Protein AF-A0A7K1YVP5-F1 (afdb_monomer_lite)

Sequence (99 aa):
MPASISRHAQDRQSGSPPSAWVVVGAGGLVVVVTGRLVVVVTGRLVVVVTGRLVVVVTGRLVVVVTGRLVVVGVGRLVVVVTGRLVVVGAGRLEVVGGG

Foldseek 3Di:
DAKDKDQDDPDPDDPDDRQEIEIEEEEEDEEEDEHYYEYEYEYEYEYEYEYEYEYEYEEEYEYAYEEYYEYEYEEHYHYEYAYYYHYHYYYHYDYDYDD

Structure (mmCIF, N/CA/C/O backbone):
data_AF-A0A7K1YVP5-F1
#
_entry.id   AF-A0A7K1YVP5-F1
#
loop_
_atom_site.group_PDB
_atom_site.id
_atom_site.type_symbol
_atom_site.label_atom_id
_atom_site.label_alt_id
_atom_site.label_comp_id
_atom_site.label_asym_id
_atom_site.label_entity_id
_atom_site.label_seq_id
_atom_site.pdbx_PDB_ins_code
_atom_site.Cartn_x
_atom_site.Cartn_y
_atom_site.Cartn_z
_atom_site.occupancy
_atom_site.B_iso_or_equiv
_atom_site.auth_seq_id
_atom_site.auth_comp_id
_atom_site.auth_asym_id
_atom_site.auth_atom_id
_atom_site.pdbx_PDB_model_num
ATOM 1 N N . MET A 1 1 ? 10.014 -14.685 -1.745 1.00 48.53 1 MET A N 1
ATOM 2 C CA . MET A 1 1 ? 10.326 -14.724 -0.300 1.00 48.53 1 MET A CA 1
ATOM 3 C C . MET A 1 1 ? 9.101 -14.253 0.471 1.00 48.53 1 MET A C 1
ATOM 5 O O . MET A 1 1 ? 8.482 -13.305 -0.001 1.00 48.53 1 MET A O 1
ATOM 9 N N . PRO A 1 2 ? 8.714 -14.913 1.575 1.00 58.75 2 PRO A N 1
ATOM 10 C CA . PRO A 1 2 ? 7.587 -14.478 2.401 1.00 58.75 2 PRO A CA 1
ATOM 11 C C . PRO A 1 2 ? 7.909 -13.161 3.124 1.00 58.75 2 PRO A C 1
ATOM 13 O O . PRO A 1 2 ? 9.077 -12.832 3.328 1.00 58.75 2 PRO A O 1
ATOM 16 N N . ALA A 1 3 ? 6.879 -12.391 3.478 1.00 64.94 3 ALA A N 1
ATOM 17 C CA . ALA A 1 3 ? 7.045 -11.174 4.265 1.00 64.94 3 ALA A CA 1
ATOM 18 C C . ALA A 1 3 ? 7.429 -11.515 5.714 1.00 64.94 3 ALA A C 1
ATOM 20 O O . ALA A 1 3 ? 6.773 -12.328 6.362 1.00 64.94 3 ALA A O 1
ATOM 21 N N . SER A 1 4 ? 8.469 -10.864 6.223 1.00 74.00 4 SER A N 1
ATOM 22 C CA . SER A 1 4 ? 8.886 -10.896 7.620 1.00 74.00 4 SER A CA 1
ATOM 23 C C . SER A 1 4 ? 8.249 -9.726 8.364 1.00 74.00 4 SER A C 1
ATOM 25 O O . SER A 1 4 ? 8.460 -8.560 8.023 1.00 74.00 4 SER A O 1
ATOM 27 N N . ILE A 1 5 ? 7.461 -10.036 9.392 1.00 67.88 5 ILE A N 1
ATOM 28 C CA . ILE A 1 5 ? 6.852 -9.042 10.280 1.00 67.88 5 ILE A CA 1
ATOM 29 C C . ILE A 1 5 ? 7.641 -9.048 11.586 1.00 67.88 5 ILE A C 1
ATOM 31 O O . ILE A 1 5 ? 7.634 -10.037 12.317 1.00 67.88 5 ILE A O 1
ATOM 35 N N . SER A 1 6 ? 8.300 -7.933 11.885 1.00 63.97 6 SER A N 1
ATOM 36 C CA . SER A 1 6 ? 9.096 -7.756 13.097 1.00 63.97 6 SER A CA 1
ATOM 37 C C . SER A 1 6 ? 8.443 -6.708 13.993 1.00 63.97 6 SER A C 1
ATOM 39 O O . SER A 1 6 ? 8.165 -5.580 13.582 1.00 63.97 6 SER A O 1
ATOM 41 N N . ARG A 1 7 ? 8.205 -7.073 15.254 1.00 58.88 7 ARG A N 1
ATOM 42 C CA . ARG A 1 7 ? 7.769 -6.134 16.293 1.00 58.88 7 ARG A CA 1
ATOM 43 C C . ARG A 1 7 ? 8.997 -5.478 16.904 1.00 58.88 7 ARG A C 1
ATOM 45 O O . ARG A 1 7 ? 9.857 -6.178 17.431 1.00 58.88 7 ARG A O 1
ATOM 52 N N . HIS A 1 8 ? 9.072 -4.152 16.857 1.00 51.97 8 HIS A N 1
ATOM 53 C CA . HIS A 1 8 ? 10.107 -3.409 17.566 1.00 51.97 8 HIS A CA 1
ATOM 54 C C . HIS A 1 8 ? 9.451 -2.600 18.685 1.00 51.97 8 HIS A C 1
ATOM 56 O O . HIS A 1 8 ? 8.860 -1.551 18.447 1.00 51.97 8 HIS A O 1
ATOM 62 N N . ALA A 1 9 ? 9.513 -3.142 19.900 1.00 50.00 9 ALA A N 1
ATOM 63 C CA . ALA A 1 9 ? 9.076 -2.484 21.122 1.00 50.00 9 ALA A CA 1
ATOM 64 C C . ALA A 1 9 ? 10.152 -2.708 22.192 1.00 50.00 9 ALA A C 1
ATOM 66 O O . ALA A 1 9 ? 10.239 -3.778 22.794 1.00 50.00 9 ALA A O 1
ATOM 67 N N . GLN A 1 10 ? 10.992 -1.699 22.418 1.00 44.38 10 GLN A N 1
ATOM 68 C CA . GLN A 1 10 ? 11.636 -1.529 23.717 1.00 44.38 10 GLN A CA 1
ATOM 69 C C . GLN A 1 10 ? 10.562 -1.030 24.682 1.00 44.38 10 GLN A C 1
ATOM 71 O O . GLN A 1 10 ? 10.409 0.165 24.874 1.00 44.38 10 GLN A O 1
ATOM 76 N N . ASP A 1 11 ? 9.789 -1.957 25.234 1.00 46.34 11 ASP A N 1
ATOM 77 C CA . ASP A 1 11 ? 8.997 -1.726 26.438 1.00 46.34 11 ASP A CA 1
ATOM 78 C C . ASP A 1 11 ? 8.866 -3.068 27.151 1.00 46.34 11 ASP A C 1
ATOM 80 O O . ASP A 1 11 ? 7.999 -3.889 26.863 1.00 46.34 11 ASP A O 1
ATOM 84 N N . ARG A 1 12 ? 9.815 -3.343 28.048 1.00 44.88 12 ARG A N 1
ATOM 85 C CA . ARG A 1 12 ? 9.832 -4.580 28.837 1.00 44.88 12 ARG A CA 1
ATOM 86 C C . ARG A 1 12 ? 8.891 -4.548 30.049 1.00 44.88 12 ARG A C 1
ATOM 88 O O . ARG A 1 12 ? 8.970 -5.478 30.841 1.00 44.88 12 ARG A O 1
ATOM 95 N N . GLN A 1 13 ? 8.049 -3.527 30.261 1.00 45.38 13 GLN A N 1
ATOM 96 C CA . GLN A 1 13 ? 7.420 -3.352 31.587 1.00 45.38 13 GLN A CA 1
ATOM 97 C C . GLN A 1 13 ? 5.956 -2.879 31.660 1.00 45.38 13 GLN A C 1
ATOM 99 O O . GLN A 1 13 ? 5.481 -2.640 32.763 1.00 45.38 13 GLN A O 1
ATOM 104 N N . SER A 1 14 ? 5.168 -2.817 30.583 1.00 45.50 14 SER A N 1
ATOM 105 C CA . SER A 1 14 ? 3.715 -2.624 30.760 1.00 45.50 14 SER A CA 1
ATOM 106 C C . SER A 1 14 ? 2.916 -3.418 29.738 1.00 45.50 14 SER A C 1
ATOM 108 O O . SER A 1 14 ? 3.304 -3.490 28.577 1.00 45.50 14 SER A O 1
ATOM 110 N N . GLY A 1 15 ? 1.804 -4.025 30.159 1.00 51.00 15 GLY A N 1
ATOM 111 C CA . GLY A 1 15 ? 0.877 -4.788 29.311 1.00 51.00 15 GLY A CA 1
ATOM 112 C C . GLY A 1 15 ? 0.116 -3.946 28.276 1.00 51.00 15 GLY A C 1
ATOM 113 O O . GLY A 1 15 ? -1.042 -4.233 27.988 1.00 51.00 15 GLY A O 1
ATOM 114 N N . SER A 1 16 ? 0.737 -2.898 27.737 1.00 53.06 16 SER A N 1
ATOM 115 C CA . SER A 1 16 ? 0.183 -2.048 26.689 1.00 53.06 16 SER A CA 1
ATOM 116 C C . SER A 1 16 ? 0.430 -2.676 25.312 1.00 53.06 16 SER A C 1
ATOM 118 O O . SER A 1 16 ? 1.515 -3.214 25.067 1.00 53.06 16 SER A O 1
ATOM 120 N N . PRO A 1 17 ? -0.538 -2.611 24.378 1.00 55.03 17 PRO A N 1
ATOM 121 C CA . PRO A 1 17 ? -0.317 -3.078 23.017 1.00 55.03 17 PRO A CA 1
ATOM 122 C C . PRO A 1 17 ? 0.838 -2.298 22.360 1.00 55.03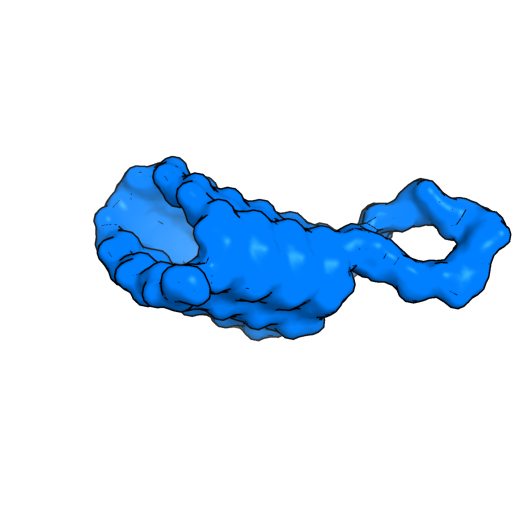 17 PRO A C 1
ATOM 124 O O . PRO A 1 17 ? 0.992 -1.096 22.602 1.00 55.03 17 PRO A O 1
ATOM 127 N N . PRO A 1 18 ? 1.659 -2.955 21.519 1.00 60.56 18 PRO A N 1
ATOM 128 C CA . PRO A 1 18 ? 2.820 -2.326 20.904 1.00 60.56 18 PRO A CA 1
ATOM 129 C C . PRO A 1 18 ? 2.405 -1.131 20.043 1.00 60.56 18 PRO A C 1
ATOM 131 O O . PRO A 1 18 ? 1.511 -1.224 19.202 1.00 60.56 18 PRO A O 1
ATOM 134 N N . SER A 1 19 ? 3.097 -0.008 20.231 1.00 72.94 19 SER A N 1
ATOM 135 C CA . SER A 1 19 ? 2.798 1.250 19.539 1.00 72.94 19 SER A CA 1
ATOM 136 C C . SER A 1 19 ? 3.404 1.345 18.130 1.00 72.94 19 SER A C 1
ATOM 138 O O . SER A 1 19 ? 3.105 2.305 17.410 1.00 72.94 19 SER A O 1
ATOM 140 N N . ALA A 1 20 ? 4.245 0.378 17.727 1.00 84.56 20 ALA A N 1
ATOM 141 C CA . ALA A 1 20 ? 4.970 0.385 16.458 1.00 84.56 20 ALA A CA 1
ATOM 142 C C . ALA A 1 20 ? 5.162 -1.009 15.824 1.00 84.56 20 ALA A C 1
ATOM 144 O O . ALA A 1 20 ? 5.472 -1.987 16.506 1.00 84.56 20 ALA A O 1
ATOM 145 N N . TRP A 1 21 ? 5.047 -1.066 14.494 1.00 87.06 21 TRP A N 1
ATOM 146 C CA . TRP A 1 21 ? 5.197 -2.271 13.670 1.00 87.06 21 TR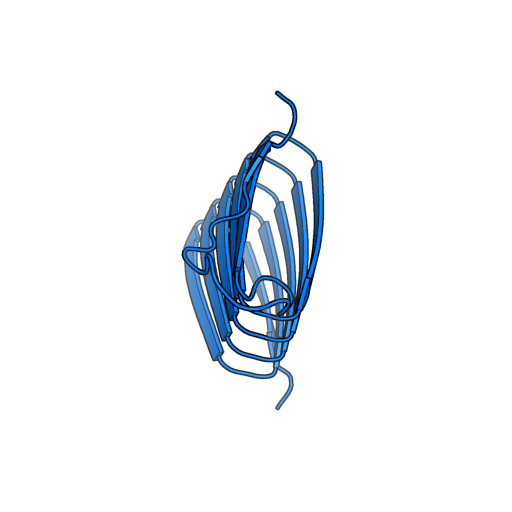P A CA 1
ATOM 147 C C . TRP A 1 21 ? 6.185 -2.058 12.521 1.00 87.06 21 TRP A C 1
ATOM 149 O O . TRP A 1 21 ? 6.227 -0.972 11.937 1.00 87.06 21 TRP A O 1
ATOM 159 N N . VAL A 1 22 ? 6.937 -3.105 12.164 1.00 88.00 22 VAL A N 1
ATOM 160 C CA . VAL A 1 22 ? 7.826 -3.122 10.995 1.00 88.00 22 VAL A CA 1
ATOM 161 C C . VAL A 1 22 ? 7.524 -4.345 10.131 1.00 88.00 22 VAL A C 1
ATOM 163 O O . VAL A 1 22 ? 7.503 -5.472 10.627 1.00 88.00 22 VAL A O 1
ATOM 166 N N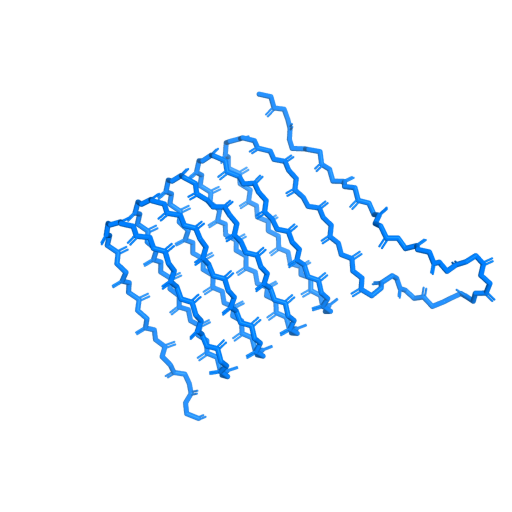 . VAL A 1 23 ? 7.305 -4.137 8.832 1.00 88.44 23 VAL A N 1
ATOM 167 C CA . VAL A 1 23 ? 7.065 -5.218 7.864 1.00 88.44 23 VAL A CA 1
ATOM 168 C C . VAL A 1 23 ? 8.034 -5.104 6.697 1.00 88.44 23 VAL A C 1
ATOM 170 O O . VAL A 1 23 ? 8.145 -4.041 6.089 1.00 88.44 23 VAL A O 1
ATOM 173 N N . VAL A 1 24 ? 8.707 -6.203 6.361 1.00 89.44 24 VAL A N 1
ATOM 174 C CA . VAL A 1 24 ? 9.640 -6.282 5.232 1.00 89.44 24 VAL A CA 1
ATOM 175 C C . VAL A 1 24 ? 9.290 -7.491 4.377 1.00 89.44 24 VAL A C 1
ATOM 177 O O . VAL A 1 24 ? 9.203 -8.598 4.894 1.00 89.44 24 VAL A O 1
ATOM 180 N N . GLY A 1 25 ? 9.093 -7.327 3.072 1.00 88.12 25 GLY A N 1
ATOM 181 C CA . GLY A 1 25 ? 8.734 -8.468 2.229 1.00 88.12 25 GLY A CA 1
ATOM 182 C C . GLY A 1 25 ? 8.758 -8.202 0.734 1.00 88.12 25 GLY A C 1
ATOM 183 O O . GLY A 1 25 ? 9.034 -7.100 0.272 1.00 88.12 25 GLY A O 1
ATOM 184 N N . ALA A 1 26 ? 8.440 -9.235 -0.039 1.00 87.38 26 ALA A N 1
ATOM 185 C CA . ALA A 1 26 ? 8.264 -9.135 -1.481 1.00 87.38 26 ALA A CA 1
ATOM 186 C C . ALA A 1 26 ? 6.951 -9.806 -1.901 1.00 87.38 26 ALA A C 1
ATOM 188 O O . ALA A 1 26 ? 6.517 -10.775 -1.279 1.00 87.38 26 ALA A O 1
ATOM 189 N N . GLY A 1 27 ? 6.334 -9.308 -2.971 1.00 88.94 27 GLY A N 1
ATOM 190 C CA . GLY A 1 27 ? 5.067 -9.818 -3.493 1.00 88.94 27 GLY A CA 1
ATOM 191 C C . GLY A 1 27 ? 3.871 -8.939 -3.126 1.00 88.94 27 GLY A C 1
ATOM 192 O O . GLY A 1 27 ? 3.955 -7.714 -3.189 1.00 88.94 27 GLY A O 1
ATOM 193 N N . GLY A 1 28 ? 2.731 -9.568 -2.841 1.00 87.94 28 GLY A N 1
ATOM 194 C CA . GLY A 1 28 ? 1.498 -8.889 -2.441 1.00 87.94 28 GLY A CA 1
ATOM 195 C C . GLY A 1 28 ? 1.362 -8.833 -0.923 1.00 87.94 28 GLY A C 1
ATOM 196 O O . GLY A 1 28 ? 1.443 -9.875 -0.279 1.00 87.94 28 GLY A O 1
ATOM 197 N N . LEU A 1 29 ? 1.133 -7.648 -0.357 1.00 88.38 29 LEU A N 1
ATOM 198 C CA . LEU A 1 29 ? 0.930 -7.464 1.080 1.00 88.38 29 LEU A CA 1
ATOM 199 C C . LEU A 1 29 ? -0.291 -6.580 1.358 1.00 88.38 29 LEU A C 1
ATOM 201 O O . LEU A 1 29 ? -0.483 -5.553 0.706 1.00 88.38 29 LEU A O 1
ATOM 205 N N . VAL A 1 30 ? -1.075 -6.971 2.364 1.00 89.88 30 VAL A N 1
ATOM 206 C CA . VAL A 1 30 ? -2.168 -6.176 2.933 1.00 89.88 30 VAL A CA 1
ATOM 207 C C . VAL A 1 30 ? -1.895 -5.976 4.423 1.00 89.88 30 VAL A C 1
ATOM 209 O O . VAL A 1 30 ? -1.646 -6.954 5.126 1.00 89.88 30 VAL A O 1
ATOM 212 N N . VAL A 1 31 ? -1.913 -4.731 4.907 1.00 87.62 31 VAL A N 1
ATOM 213 C CA . VAL A 1 31 ? -1.652 -4.404 6.322 1.00 87.62 31 VAL A CA 1
ATOM 214 C C . VAL A 1 31 ? -2.714 -3.456 6.868 1.00 87.62 31 VAL A C 1
ATOM 216 O O . VAL A 1 31 ? -3.029 -2.447 6.240 1.00 87.62 31 VAL A O 1
ATOM 219 N N . VAL A 1 32 ? -3.217 -3.752 8.068 1.00 89.69 32 VAL A N 1
ATOM 220 C CA . VAL A 1 32 ? -4.130 -2.882 8.820 1.00 89.69 32 VAL A CA 1
ATOM 221 C C . VAL A 1 32 ? -3.584 -2.708 10.231 1.00 89.69 32 VAL A C 1
ATOM 223 O O . VAL A 1 32 ? -3.405 -3.693 10.945 1.00 89.69 32 VAL A O 1
ATOM 226 N N . VAL A 1 33 ? -3.272 -1.470 10.620 1.00 85.62 33 VAL A N 1
ATOM 227 C CA . VAL A 1 33 ? -2.647 -1.165 11.918 1.00 85.62 33 VAL A CA 1
ATOM 228 C C . VAL A 1 33 ? -3.185 0.148 12.485 1.00 85.62 33 VAL A C 1
ATOM 230 O O . VAL A 1 33 ? -3.320 1.142 11.775 1.00 85.62 33 VAL A O 1
ATOM 233 N N . THR A 1 34 ? -3.389 0.178 13.799 1.00 87.81 34 THR A N 1
ATOM 234 C CA . THR A 1 34 ? -3.526 1.420 14.570 1.00 87.81 34 THR A CA 1
ATOM 235 C C . THR A 1 34 ? -2.190 1.731 15.241 1.00 87.81 34 THR A C 1
ATOM 237 O O . THR A 1 34 ? -1.593 0.854 15.864 1.00 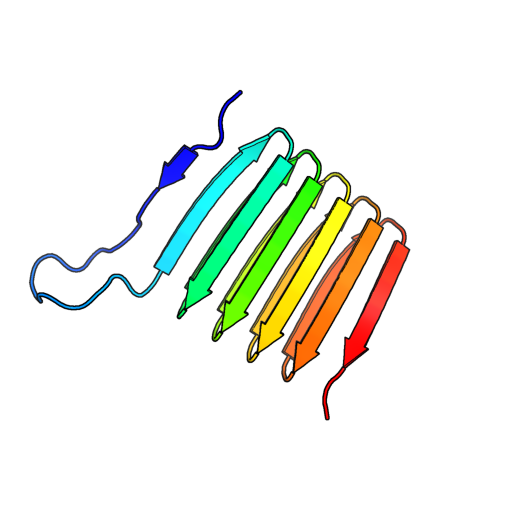87.81 34 THR A O 1
ATOM 240 N N . GLY A 1 35 ? -1.703 2.967 15.124 1.00 88.75 35 GLY A N 1
ATOM 241 C CA . GLY A 1 35 ? -0.437 3.404 15.720 1.00 88.75 35 GLY A CA 1
ATOM 242 C C . GLY A 1 35 ? 0.631 3.740 14.680 1.00 88.75 35 GLY A C 1
ATOM 243 O O . GLY A 1 35 ? 0.374 4.484 13.730 1.00 88.75 35 GLY A O 1
ATOM 244 N N . ARG A 1 36 ? 1.868 3.278 14.901 1.00 90.00 36 ARG A N 1
ATOM 245 C CA . ARG A 1 36 ? 3.002 3.532 14.000 1.00 90.00 36 ARG A CA 1
ATOM 246 C C . ARG A 1 36 ? 3.302 2.295 13.158 1.00 90.00 36 ARG A C 1
ATOM 248 O O . ARG A 1 36 ? 3.405 1.195 13.692 1.00 90.00 36 ARG A O 1
ATOM 255 N N . LEU A 1 37 ? 3.497 2.475 11.857 1.00 90.94 37 LEU A N 1
ATOM 256 C CA . LEU A 1 37 ? 3.854 1.395 10.942 1.00 90.94 37 LEU A CA 1
ATOM 257 C C . LEU A 1 37 ? 4.980 1.835 10.000 1.00 90.94 37 LEU A C 1
ATOM 259 O O . LEU A 1 37 ? 4.936 2.926 9.430 1.00 90.94 37 LEU A O 1
ATOM 263 N N . VAL A 1 38 ? 5.971 0.962 9.831 1.00 92.12 38 VAL A N 1
ATOM 264 C CA . VAL A 1 38 ? 7.024 1.068 8.818 1.00 92.12 38 VAL A CA 1
ATOM 265 C C . VAL A 1 38 ? 6.937 -0.149 7.902 1.00 92.12 38 VAL A C 1
ATOM 267 O O . VAL A 1 38 ? 6.945 -1.283 8.379 1.00 92.12 38 VAL A O 1
ATOM 270 N N . VAL A 1 39 ? 6.850 0.068 6.591 1.00 90.81 39 VAL A N 1
ATOM 271 C CA . VAL A 1 39 ? 6.758 -1.014 5.599 1.00 90.81 39 VAL A CA 1
ATOM 272 C C . VAL A 1 39 ? 7.842 -0.858 4.545 1.00 90.81 39 VAL A C 1
ATOM 274 O O . VAL A 1 39 ? 8.010 0.229 4.002 1.00 90.81 39 VAL A O 1
ATOM 277 N N . VAL A 1 40 ? 8.534 -1.948 4.219 1.00 92.38 40 VAL A N 1
ATOM 278 C CA . VAL A 1 40 ? 9.495 -2.028 3.112 1.00 92.38 40 VAL A CA 1
ATOM 279 C C . VAL A 1 40 ? 9.107 -3.196 2.210 1.00 92.38 40 VAL A C 1
ATOM 281 O O . VAL A 1 40 ? 9.256 -4.354 2.600 1.00 92.38 40 VAL A O 1
ATOM 284 N N . VAL A 1 41 ? 8.570 -2.918 1.019 1.00 90.06 41 VAL A N 1
ATOM 285 C CA . VAL A 1 41 ? 8.068 -3.973 0.122 1.00 90.06 41 VAL A CA 1
ATOM 286 C C . VAL A 1 41 ? 8.422 -3.739 -1.342 1.00 90.06 41 VAL A C 1
ATOM 288 O O . VAL A 1 41 ? 8.254 -2.646 -1.878 1.00 90.06 41 VAL A O 1
ATOM 291 N N . THR A 1 42 ? 8.798 -4.814 -2.033 1.00 91.69 42 THR A N 1
ATOM 292 C CA . THR A 1 42 ? 8.838 -4.855 -3.502 1.00 91.69 42 THR A CA 1
ATOM 293 C C . THR A 1 42 ? 7.630 -5.629 -4.024 1.00 91.69 42 THR A C 1
ATOM 295 O O . THR A 1 42 ? 7.490 -6.817 -3.738 1.00 91.69 42 THR A O 1
ATOM 298 N N . GLY A 1 43 ? 6.752 -4.987 -4.797 1.00 92.06 43 GLY A N 1
ATOM 299 C CA . GLY A 1 43 ? 5.569 -5.625 -5.378 1.00 92.06 43 GLY A CA 1
ATOM 300 C C . GLY A 1 43 ? 4.294 -4.794 -5.247 1.00 92.06 43 GLY A C 1
ATOM 301 O O . GLY A 1 43 ? 4.247 -3.648 -5.689 1.00 92.06 43 GLY A O 1
ATOM 302 N N . ARG A 1 44 ? 3.223 -5.398 -4.721 1.00 91.75 44 ARG A N 1
ATOM 303 C CA . ARG A 1 44 ? 1.915 -4.753 -4.530 1.00 91.75 44 ARG A CA 1
ATOM 304 C C . ARG A 1 44 ? 1.638 -4.605 -3.041 1.00 91.75 44 ARG A C 1
ATOM 306 O O . ARG A 1 44 ? 1.667 -5.593 -2.316 1.00 91.75 44 ARG A O 1
ATOM 313 N N . LEU A 1 45 ? 1.333 -3.394 -2.603 1.00 92.00 45 LEU A N 1
ATOM 314 C CA . LEU A 1 45 ? 1.088 -3.082 -1.205 1.00 92.00 45 LEU A CA 1
ATOM 315 C C . LEU A 1 45 ? -0.258 -2.369 -1.052 1.00 92.00 45 LEU A C 1
ATOM 317 O O . LEU A 1 45 ? -0.509 -1.378 -1.735 1.00 92.00 45 LEU A O 1
ATOM 321 N N . VAL A 1 46 ? -1.103 -2.873 -0.153 1.00 93.88 46 VAL A N 1
ATOM 322 C CA . VAL A 1 46 ? -2.339 -2.220 0.294 1.00 93.88 46 VAL A CA 1
ATOM 323 C C . VAL A 1 46 ? -2.246 -1.991 1.797 1.00 93.88 46 VAL A C 1
ATOM 325 O O . VAL A 1 46 ? -2.006 -2.935 2.548 1.00 93.88 46 VAL A O 1
ATOM 328 N N . VAL A 1 47 ? -2.400 -0.751 2.257 1.00 91.62 47 VAL A N 1
ATOM 329 C CA . VAL A 1 47 ? -2.243 -0.423 3.682 1.00 91.62 47 VAL A CA 1
ATOM 330 C C . VAL A 1 47 ? -3.352 0.500 4.165 1.00 91.62 47 VAL A C 1
ATOM 332 O O . VAL A 1 47 ? -3.679 1.484 3.505 1.00 91.62 47 VAL A O 1
ATOM 335 N N . VAL A 1 48 ? -3.885 0.210 5.350 1.00 93.75 48 VAL A N 1
ATOM 336 C CA . VAL A 1 48 ? -4.803 1.092 6.079 1.00 93.75 48 VAL A CA 1
ATOM 337 C C . VAL A 1 48 ? -4.215 1.382 7.457 1.00 93.75 48 VAL A C 1
ATOM 339 O O . VAL A 1 48 ? -3.943 0.455 8.222 1.00 93.75 48 VAL A O 1
ATOM 342 N N . VAL A 1 49 ? -3.988 2.661 7.771 1.00 91.00 49 VAL A N 1
ATOM 343 C CA . VAL A 1 49 ? -3.406 3.077 9.057 1.00 91.00 49 VAL A CA 1
ATOM 344 C C . VAL A 1 49 ? -4.145 4.253 9.676 1.00 91.00 49 VAL A C 1
ATOM 346 O O . VAL A 1 49 ? -4.307 5.304 9.059 1.00 91.00 49 VAL A O 1
ATOM 349 N N . THR A 1 50 ? -4.457 4.119 10.961 1.00 92.88 50 THR A N 1
ATOM 350 C CA . THR A 1 50 ? -4.792 5.257 11.823 1.00 92.88 50 THR A CA 1
ATOM 351 C C . THR A 1 50 ? -3.564 5.597 12.662 1.00 92.88 50 THR A C 1
ATOM 353 O O . THR A 1 50 ? -3.197 4.843 13.564 1.00 92.88 50 THR A O 1
ATOM 356 N N . GLY A 1 51 ? -2.896 6.713 12.359 1.00 91.88 51 GLY A N 1
ATOM 357 C CA . GLY A 1 51 ? -1.685 7.146 13.057 1.00 91.88 51 GLY A CA 1
ATOM 358 C C . GLY A 1 51 ? -0.561 7.598 12.124 1.00 91.88 51 GLY A C 1
ATOM 359 O O . GLY A 1 51 ? -0.712 8.566 11.377 1.00 91.88 51 GLY A O 1
ATOM 360 N N . ARG A 1 52 ? 0.620 6.974 12.233 1.00 92.31 52 ARG A N 1
ATOM 361 C CA . ARG A 1 52 ? 1.813 7.343 11.449 1.00 92.31 52 ARG A CA 1
ATOM 362 C C . ARG A 1 52 ? 2.275 6.172 10.596 1.00 92.31 52 ARG A C 1
ATOM 364 O O . ARG A 1 52 ? 2.558 5.105 11.130 1.00 92.31 52 ARG A O 1
ATOM 371 N N . LEU A 1 53 ? 2.429 6.405 9.301 1.00 93.38 53 LEU A N 1
ATOM 372 C CA . LEU A 1 53 ? 2.890 5.413 8.343 1.00 93.38 53 LEU A CA 1
ATOM 373 C C . LEU A 1 53 ? 4.118 5.921 7.580 1.00 93.38 53 LEU A C 1
ATOM 375 O O . LEU A 1 53 ? 4.113 7.031 7.047 1.00 93.38 53 LEU A O 1
ATOM 379 N N . VAL A 1 54 ? 5.151 5.083 7.514 1.00 95.31 54 VAL A N 1
ATOM 380 C CA . VAL A 1 54 ? 6.308 5.243 6.629 1.00 95.31 54 VAL A CA 1
ATOM 381 C C . VAL A 1 54 ? 6.369 4.037 5.695 1.00 95.31 54 VAL A C 1
ATOM 383 O O . VAL A 1 54 ? 6.395 2.897 6.156 1.00 95.31 54 VAL A O 1
ATOM 386 N N . VAL A 1 55 ? 6.391 4.273 4.387 1.00 93.88 55 VAL A N 1
ATOM 387 C CA . VAL A 1 55 ? 6.451 3.215 3.373 1.00 93.88 55 VAL A CA 1
ATOM 388 C C . VAL A 1 55 ? 7.658 3.424 2.477 1.00 93.88 55 VAL A C 1
ATOM 390 O O . VAL A 1 55 ? 7.833 4.505 1.922 1.00 93.88 55 VAL A O 1
ATOM 393 N N . VAL A 1 56 ? 8.435 2.364 2.280 1.00 95.06 56 VAL A N 1
ATOM 394 C CA . VAL A 1 56 ? 9.402 2.225 1.195 1.00 95.06 56 VAL A CA 1
ATOM 395 C C . VAL A 1 56 ? 8.874 1.161 0.237 1.00 95.06 56 VAL A C 1
ATOM 397 O O . VAL A 1 56 ? 8.696 0.008 0.631 1.00 95.06 56 VAL A O 1
ATOM 400 N N . VAL A 1 57 ? 8.577 1.532 -1.008 1.00 92.75 57 VAL A N 1
ATOM 401 C CA . VAL A 1 57 ? 7.955 0.610 -1.969 1.00 92.75 57 VAL A CA 1
ATOM 402 C C . VAL A 1 57 ? 8.563 0.702 -3.361 1.00 92.75 57 VAL A C 1
ATOM 404 O O . VAL A 1 57 ? 8.847 1.778 -3.878 1.00 92.75 57 VAL A O 1
ATOM 407 N N . THR A 1 58 ? 8.719 -0.441 -4.019 1.00 94.50 58 THR A N 1
ATOM 408 C CA . THR A 1 58 ? 8.928 -0.500 -5.472 1.00 94.50 58 THR A CA 1
ATOM 409 C C . THR A 1 58 ? 7.807 -1.324 -6.089 1.00 94.50 58 THR A C 1
ATOM 411 O O . THR A 1 58 ? 7.694 -2.517 -5.812 1.00 94.50 58 THR A O 1
ATOM 414 N N . GLY A 1 59 ? 6.951 -0.694 -6.898 1.00 93.94 59 GLY A N 1
ATOM 415 C CA . GLY A 1 59 ? 5.821 -1.351 -7.557 1.00 93.94 59 GLY A CA 1
ATOM 416 C C . GLY A 1 59 ? 4.503 -0.581 -7.440 1.00 93.94 59 GLY A C 1
ATOM 417 O O . GLY A 1 59 ? 4.399 0.554 -7.901 1.00 93.94 59 GLY A O 1
ATOM 418 N N . ARG A 1 60 ? 3.450 -1.220 -6.919 1.00 93.94 60 ARG A N 1
ATOM 419 C CA . ARG A 1 60 ? 2.116 -0.610 -6.773 1.00 93.94 60 ARG A CA 1
ATOM 420 C C . ARG A 1 60 ? 1.767 -0.435 -5.299 1.00 93.94 60 ARG A C 1
ATOM 422 O O . ARG A 1 60 ? 1.817 -1.410 -4.556 1.00 93.94 60 ARG A O 1
ATOM 429 N N . LEU A 1 61 ? 1.360 0.767 -4.910 1.00 93.94 61 LEU A N 1
ATOM 430 C CA . LEU A 1 61 ? 0.885 1.097 -3.569 1.00 93.94 61 LEU A CA 1
ATOM 431 C C . LEU A 1 61 ? -0.548 1.619 -3.633 1.00 93.94 61 LEU A C 1
ATOM 433 O O . LEU A 1 61 ? -0.838 2.524 -4.413 1.00 93.94 61 LEU A O 1
ATOM 437 N N . VAL A 1 62 ? -1.406 1.093 -2.767 1.00 95.62 62 VAL A N 1
ATOM 438 C CA . VAL A 1 62 ? -2.691 1.689 -2.401 1.00 95.62 62 VAL A CA 1
ATOM 439 C C . VAL A 1 62 ? -2.668 1.915 -0.899 1.00 95.62 62 VAL A C 1
ATOM 441 O O . VAL A 1 62 ? -2.370 0.993 -0.141 1.00 95.62 62 VAL A O 1
ATOM 444 N N . VAL A 1 63 ? -2.937 3.133 -0.446 1.00 93.94 63 VAL A N 1
ATOM 445 C CA . VAL A 1 63 ? -2.820 3.449 0.976 1.00 93.94 63 VAL A CA 1
ATOM 446 C C . VAL A 1 63 ? -3.910 4.397 1.438 1.00 93.94 63 VAL A C 1
ATOM 448 O O . VAL A 1 63 ? -4.237 5.360 0.748 1.00 93.94 63 VAL A O 1
ATOM 451 N N . VAL A 1 64 ? -4.456 4.114 2.617 1.00 95.19 64 VAL A N 1
ATOM 452 C CA . VAL A 1 64 ? -5.443 4.947 3.304 1.00 95.19 64 VAL A CA 1
ATOM 453 C C . VAL A 1 64 ? -4.892 5.284 4.682 1.00 95.19 64 VAL A C 1
ATOM 455 O O . VAL A 1 64 ? -4.599 4.381 5.469 1.00 95.19 64 VAL A O 1
ATOM 458 N N . VAL A 1 65 ? -4.713 6.573 4.975 1.00 92.94 65 VAL A N 1
ATOM 459 C CA . VAL A 1 65 ? -4.162 7.023 6.258 1.00 92.94 65 VAL A CA 1
ATOM 460 C C . VAL A 1 65 ? -4.978 8.153 6.855 1.00 92.94 65 VAL A C 1
ATOM 462 O O . VAL A 1 65 ? -5.163 9.201 6.240 1.00 92.94 65 VAL A O 1
ATOM 465 N N . THR A 1 66 ? -5.349 7.988 8.119 1.00 94.62 66 THR A N 1
ATOM 466 C CA . THR A 1 66 ? -5.752 9.102 8.979 1.00 94.62 66 THR A CA 1
ATOM 467 C C . THR A 1 66 ? -4.566 9.454 9.874 1.00 94.62 66 THR A C 1
ATOM 469 O O . THR A 1 66 ? -4.203 8.685 10.766 1.00 94.62 66 THR A O 1
ATOM 472 N N . GLY A 1 67 ? -3.918 10.593 9.617 1.00 92.56 67 GLY A N 1
ATOM 473 C CA . GLY A 1 67 ? -2.751 11.057 10.368 1.00 92.56 67 GLY A CA 1
ATOM 474 C C . GLY A 1 67 ? -1.577 11.492 9.488 1.00 92.56 67 GLY A C 1
ATOM 475 O O . GLY A 1 67 ? -1.670 12.483 8.766 1.00 92.56 67 GLY A O 1
ATOM 476 N N . ARG A 1 68 ? -0.417 10.835 9.618 1.00 93.12 68 ARG A N 1
ATOM 477 C CA . ARG A 1 68 ? 0.808 11.198 8.878 1.00 93.12 68 ARG A CA 1
ATOM 478 C C . ARG A 1 68 ? 1.273 10.050 7.996 1.00 93.12 68 ARG A C 1
ATOM 480 O O . ARG A 1 68 ? 1.490 8.952 8.502 1.00 93.12 68 ARG A O 1
ATOM 487 N N . LEU A 1 69 ? 1.509 10.341 6.724 1.00 94.44 69 LEU A N 1
ATOM 488 C CA . LEU A 1 69 ? 2.046 9.412 5.743 1.00 94.44 69 LEU A CA 1
ATOM 489 C C . LEU A 1 69 ? 3.336 9.961 5.125 1.00 94.44 69 LEU A C 1
ATOM 491 O O . LEU A 1 69 ? 3.369 11.088 4.631 1.00 94.44 69 LEU A O 1
ATOM 495 N N . VAL A 1 70 ? 4.378 9.133 5.117 1.00 95.94 70 VAL A N 1
ATOM 496 C CA . VAL A 1 70 ? 5.598 9.327 4.331 1.00 95.94 70 VAL A CA 1
ATOM 497 C C . VAL A 1 70 ? 5.757 8.143 3.383 1.00 95.94 70 VAL A C 1
ATOM 499 O O . VAL A 1 70 ? 5.761 6.996 3.827 1.00 95.94 70 VAL A O 1
ATOM 502 N N . VAL A 1 71 ? 5.903 8.410 2.087 1.00 93.94 71 VAL A N 1
ATOM 503 C CA . VAL A 1 71 ? 6.153 7.386 1.066 1.00 93.94 71 VAL A CA 1
ATOM 504 C C . VAL A 1 71 ? 7.459 7.690 0.348 1.00 93.94 71 VAL A C 1
ATOM 506 O O . VAL A 1 71 ? 7.666 8.800 -0.135 1.00 93.94 71 VAL A O 1
ATOM 509 N N . VAL A 1 72 ? 8.314 6.680 0.241 1.00 95.50 72 VAL A N 1
ATOM 510 C CA . VAL A 1 72 ? 9.512 6.683 -0.594 1.00 95.50 72 VAL A CA 1
ATOM 511 C C . VAL A 1 72 ? 9.395 5.537 -1.588 1.00 95.50 72 VAL A C 1
ATOM 513 O O . VAL A 1 72 ? 9.193 4.392 -1.183 1.00 95.50 72 VAL A O 1
ATOM 516 N N . GLY A 1 73 ? 9.488 5.792 -2.889 1.00 92.00 73 GLY A N 1
ATOM 517 C CA . GLY A 1 73 ? 9.365 4.676 -3.821 1.00 92.00 73 GLY A CA 1
ATOM 518 C C . GLY A 1 73 ? 9.270 4.996 -5.297 1.00 92.00 73 GLY A C 1
ATOM 519 O O . GLY A 1 73 ? 9.284 6.146 -5.721 1.00 92.00 73 GLY A O 1
ATOM 520 N N . VAL A 1 74 ? 9.145 3.933 -6.087 1.00 91.19 74 VAL A N 1
ATOM 521 C CA . VAL A 1 74 ? 8.960 4.019 -7.538 1.00 91.19 74 VAL A CA 1
ATOM 522 C C . VAL A 1 74 ? 7.755 3.188 -7.961 1.00 91.19 74 VAL A C 1
ATOM 524 O O . VAL A 1 74 ? 7.594 2.049 -7.514 1.00 91.19 74 VAL A O 1
ATOM 527 N N . GLY A 1 75 ? 6.928 3.739 -8.853 1.00 94.12 75 GLY A N 1
ATOM 528 C CA . GLY A 1 75 ? 5.869 3.001 -9.543 1.00 94.12 75 GLY A CA 1
ATOM 529 C C . GLY A 1 75 ? 4.514 3.705 -9.535 1.00 94.12 75 GLY A C 1
ATOM 530 O O . GLY A 1 75 ? 4.423 4.869 -9.914 1.00 94.12 75 GLY A O 1
ATOM 531 N N . ARG A 1 76 ? 3.436 2.984 -9.200 1.00 94.88 76 ARG A N 1
ATOM 532 C CA . ARG A 1 76 ? 2.069 3.540 -9.165 1.00 94.88 76 ARG A CA 1
ATOM 533 C C . ARG A 1 76 ? 1.584 3.646 -7.726 1.00 94.88 76 ARG A C 1
ATOM 535 O O . ARG A 1 76 ? 1.492 2.625 -7.050 1.00 94.88 76 ARG A O 1
ATOM 542 N N . LEU A 1 77 ? 1.247 4.852 -7.293 1.00 93.81 77 LEU A N 1
ATOM 543 C CA . LEU A 1 77 ? 0.797 5.160 -5.943 1.00 93.81 77 LEU A CA 1
ATOM 544 C C . LEU A 1 77 ? -0.627 5.724 -5.998 1.00 93.81 77 LEU A C 1
ATOM 546 O O . LEU A 1 77 ? -0.874 6.689 -6.718 1.00 93.81 77 LEU A O 1
ATOM 550 N N . VAL A 1 78 ? -1.533 5.137 -5.221 1.00 95.50 78 VAL A N 1
ATOM 551 C CA . VAL A 1 78 ? -2.874 5.661 -4.937 1.00 95.50 78 VAL A CA 1
ATOM 552 C C . VAL A 1 78 ? -2.949 5.920 -3.440 1.00 95.50 78 VAL A C 1
ATOM 554 O O . VAL A 1 78 ? -2.772 5.004 -2.636 1.00 95.50 78 VAL A O 1
ATOM 557 N N . VAL A 1 79 ? -3.157 7.175 -3.066 1.00 93.31 79 VAL A N 1
ATOM 558 C CA . VAL A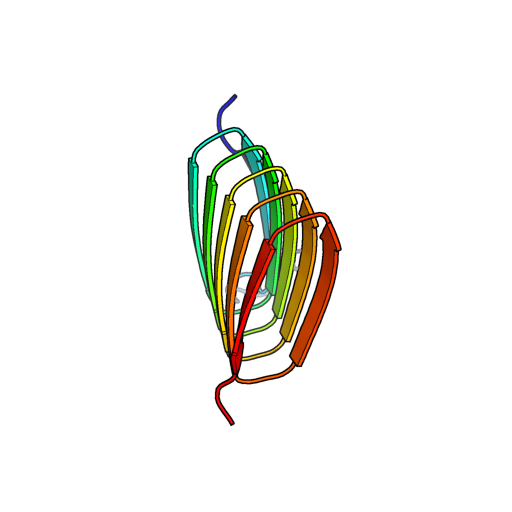 1 79 ? -3.018 7.646 -1.691 1.00 93.31 79 VAL A CA 1
ATOM 559 C C . VAL A 1 79 ? -4.280 8.387 -1.274 1.00 93.31 79 VAL A C 1
ATOM 561 O O . VAL A 1 79 ? -4.628 9.400 -1.869 1.00 93.31 79 VAL A O 1
ATOM 564 N N . VAL A 1 80 ? -4.935 7.914 -0.218 1.00 94.69 80 VAL A N 1
ATOM 565 C CA . VAL A 1 80 ? -6.020 8.624 0.465 1.00 94.69 80 VAL A CA 1
ATOM 566 C C . VAL A 1 80 ? -5.510 9.036 1.837 1.00 94.69 80 VAL A C 1
ATOM 568 O O . VAL A 1 80 ? -5.159 8.179 2.650 1.00 94.69 80 VAL A O 1
ATOM 571 N N . VAL A 1 81 ? -5.418 10.340 2.096 1.00 92.06 81 VAL A N 1
ATOM 572 C CA . VAL A 1 81 ? -4.887 10.852 3.366 1.00 92.06 81 VAL A CA 1
ATOM 573 C C . VAL A 1 81 ? -5.791 11.930 3.932 1.00 92.06 81 VAL A C 1
ATOM 575 O O . VAL A 1 81 ? -6.070 12.932 3.279 1.00 92.06 81 VAL A O 1
ATOM 578 N N . THR A 1 82 ? -6.154 11.758 5.198 1.00 94.12 82 THR A N 1
ATOM 579 C CA . THR A 1 82 ? -6.656 12.836 6.051 1.00 94.12 82 THR A CA 1
ATOM 580 C C . THR A 1 82 ? -5.526 13.221 7.001 1.00 94.12 82 THR A C 1
ATOM 582 O O . THR A 1 82 ? -5.223 12.488 7.948 1.00 94.12 82 THR A O 1
ATOM 585 N N . GLY A 1 83 ? -4.840 14.328 6.708 1.00 91.12 83 GLY A N 1
ATOM 586 C CA . GLY A 1 83 ? -3.681 14.803 7.467 1.00 91.12 83 GLY A CA 1
ATOM 587 C C . GLY A 1 83 ? -2.465 15.124 6.595 1.00 91.12 83 GLY A C 1
ATOM 588 O O . GLY A 1 83 ? -2.590 15.750 5.548 1.00 91.12 83 GLY A O 1
ATOM 589 N N . ARG A 1 84 ? -1.258 14.757 7.047 1.00 92.12 84 ARG A N 1
ATOM 590 C CA . ARG A 1 84 ? -0.003 15.136 6.368 1.00 92.12 84 ARG A CA 1
ATOM 591 C C . ARG A 1 84 ? 0.492 14.034 5.443 1.00 92.12 84 ARG A C 1
ATOM 593 O O . ARG A 1 84 ? 0.644 12.897 5.884 1.00 92.12 84 ARG A O 1
ATOM 600 N N . LEU A 1 85 ? 0.841 14.411 4.217 1.00 93.44 85 LEU A N 1
ATOM 601 C CA . LEU A 1 85 ? 1.442 13.542 3.212 1.00 93.44 85 LEU A CA 1
ATOM 602 C C . LEU A 1 85 ? 2.800 14.094 2.765 1.00 93.44 85 LEU A C 1
ATOM 604 O O . LEU A 1 85 ? 2.909 15.263 2.404 1.00 93.44 85 LEU A O 1
ATOM 608 N N . VAL A 1 86 ? 3.814 13.232 2.748 1.00 94.75 86 VAL A N 1
ATOM 609 C CA . VAL A 1 86 ? 5.099 13.468 2.080 1.00 94.75 86 VAL A CA 1
ATOM 610 C C . VAL A 1 86 ? 5.361 12.305 1.135 1.00 94.75 86 VAL A C 1
ATOM 612 O O . VAL A 1 86 ? 5.290 11.149 1.554 1.00 94.75 86 VAL A O 1
ATOM 615 N N . VAL A 1 87 ? 5.684 12.596 -0.125 1.00 93.19 87 VAL A N 1
ATOM 616 C CA . VAL A 1 87 ? 6.064 11.573 -1.105 1.00 93.19 87 VAL A CA 1
ATOM 617 C C . VAL A 1 87 ? 7.360 11.963 -1.792 1.00 93.19 87 VAL A C 1
ATOM 619 O O . VAL A 1 87 ? 7.492 13.077 -2.290 1.00 93.19 87 VAL A O 1
ATOM 622 N N . VAL A 1 88 ? 8.304 11.027 -1.828 1.00 94.88 88 VAL A N 1
ATOM 623 C CA . VAL A 1 88 ? 9.571 11.143 -2.552 1.00 94.88 88 VAL A CA 1
ATOM 624 C C . VAL A 1 88 ? 9.680 9.948 -3.484 1.00 94.88 88 VAL A C 1
ATOM 626 O O . VAL A 1 88 ? 9.657 8.801 -3.040 1.00 94.88 88 VAL A O 1
ATOM 629 N N . GLY A 1 89 ? 9.773 10.181 -4.787 1.00 91.19 89 GLY A N 1
ATOM 630 C CA . GLY A 1 89 ? 9.758 9.063 -5.713 1.00 91.19 89 GLY A CA 1
ATOM 631 C C . GLY A 1 89 ? 9.581 9.428 -7.169 1.00 91.19 89 GLY A C 1
ATOM 632 O O . GLY A 1 89 ? 9.452 10.595 -7.526 1.00 91.19 89 GLY A O 1
ATOM 633 N N . ALA A 1 90 ? 9.539 8.388 -7.995 1.00 88.81 90 ALA A N 1
ATOM 634 C CA . ALA A 1 90 ? 9.277 8.489 -9.423 1.00 88.81 90 ALA A CA 1
ATOM 635 C C . ALA A 1 90 ? 8.071 7.628 -9.821 1.00 88.81 90 ALA A C 1
ATOM 637 O O . ALA A 1 90 ? 7.807 6.575 -9.236 1.00 88.81 90 ALA A O 1
ATOM 638 N N . GLY A 1 91 ? 7.353 8.054 -10.857 1.00 92.81 91 GLY A N 1
ATOM 639 C CA . GLY A 1 91 ? 6.204 7.335 -11.400 1.00 92.81 91 GLY A CA 1
ATOM 640 C C . GLY A 1 91 ? 4.898 8.102 -11.236 1.00 92.81 91 GLY A C 1
ATOM 641 O O . GLY A 1 91 ? 4.878 9.329 -11.273 1.00 92.81 91 GLY A O 1
ATOM 642 N N . ARG A 1 92 ? 3.790 7.370 -11.116 1.00 94.00 92 ARG A N 1
ATOM 643 C CA . ARG A 1 92 ? 2.442 7.943 -11.091 1.00 94.00 92 ARG A CA 1
ATOM 644 C C . ARG A 1 92 ? 1.930 8.030 -9.661 1.00 94.00 92 ARG A C 1
ATOM 646 O O . ARG A 1 92 ? 1.860 7.008 -8.983 1.00 94.00 92 ARG A O 1
ATOM 653 N N . LEU A 1 93 ? 1.518 9.225 -9.258 1.00 93.31 93 LEU A N 1
ATOM 654 C CA . LEU A 1 93 ? 0.919 9.518 -7.963 1.00 93.31 93 LEU A CA 1
ATOM 655 C C . LEU A 1 93 ? -0.520 10.007 -8.164 1.00 93.31 93 LEU A C 1
ATOM 657 O O . LEU A 1 93 ? -0.744 10.982 -8.875 1.00 93.31 93 LEU A O 1
ATOM 661 N N . GLU A 1 94 ? -1.471 9.356 -7.505 1.00 95.50 94 GLU A N 1
ATOM 662 C CA . GLU A 1 94 ? -2.826 9.865 -7.295 1.00 95.50 94 GLU A CA 1
ATOM 663 C C . GLU A 1 94 ? -3.027 10.117 -5.803 1.00 95.50 94 GLU A C 1
ATOM 665 O O . GLU A 1 94 ? -2.819 9.213 -4.991 1.00 95.50 94 GLU A O 1
ATOM 670 N N . VAL A 1 95 ? -3.424 11.339 -5.445 1.00 92.56 95 VAL A N 1
ATOM 671 C CA . VAL A 1 95 ? -3.701 11.730 -4.058 1.00 92.56 95 VAL A CA 1
ATOM 672 C C . VAL A 1 95 ? -5.132 12.224 -3.948 1.00 92.56 95 VAL A C 1
ATOM 674 O O . VAL A 1 95 ? -5.535 13.131 -4.672 1.00 92.56 95 VAL A O 1
ATOM 677 N N . VAL A 1 96 ? -5.867 11.660 -2.996 1.00 93.25 96 VAL A N 1
ATOM 678 C CA . VAL A 1 96 ? -7.160 12.159 -2.536 1.00 93.25 96 VAL A CA 1
ATOM 679 C C . VAL A 1 96 ? -6.972 12.653 -1.105 1.00 93.25 96 VAL A C 1
ATOM 681 O O . VAL A 1 96 ? -6.694 11.870 -0.194 1.00 93.25 96 VAL A O 1
ATOM 684 N N . GLY A 1 97 ? -7.061 13.968 -0.916 1.00 83.81 97 GLY A N 1
ATOM 685 C CA . GLY A 1 97 ? -7.019 14.592 0.404 1.00 83.81 97 GLY A CA 1
ATOM 686 C C . GLY A 1 97 ? -8.416 14.668 1.017 1.00 83.81 97 GLY A C 1
ATOM 687 O O . GLY A 1 97 ? -9.351 15.097 0.344 1.00 83.81 97 GLY A O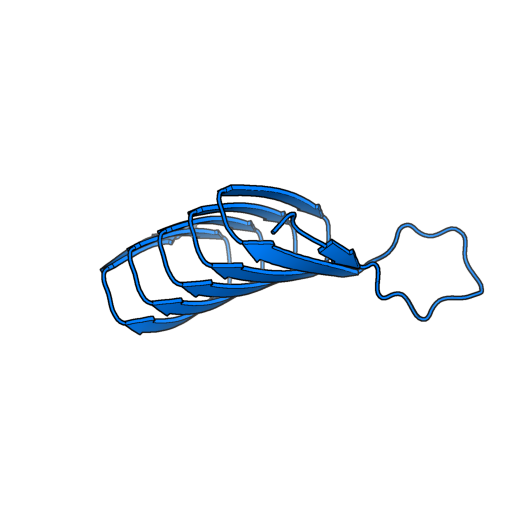 1
ATOM 688 N N . GLY A 1 98 ? -8.555 14.266 2.281 1.00 70.31 98 GLY A N 1
ATOM 689 C CA . GLY A 1 98 ? -9.693 14.657 3.118 1.00 70.31 98 GLY A CA 1
ATOM 690 C C . GLY A 1 98 ? -9.338 15.944 3.858 1.00 70.31 98 GLY A C 1
ATOM 691 O O . GLY A 1 98 ? -8.317 15.956 4.550 1.00 70.31 98 GLY A O 1
ATOM 692 N N . GLY A 1 99 ? -10.126 17.003 3.643 1.00 51.44 99 GLY A N 1
ATOM 693 C CA . GLY A 1 99 ? -9.985 18.300 4.319 1.00 51.44 99 GLY A CA 1
ATOM 694 C C . GLY A 1 99 ? -10.146 18.216 5.829 1.00 51.44 99 GLY A C 1
ATOM 695 O O . GLY A 1 99 ? -10.874 17.311 6.293 1.00 51.44 99 GLY A O 1
#

pLDDT: mean 84.38, std 15.46, range [44.38, 95.94]

Radius of gyration: 13.48 Å; chains: 1; bounding box: 22×33×43 Å

Secondary structure (DSSP, 8-state):
-PPEEEE-----S--PPPSEEEEEEEEEEEEEEEEEEEEEEEEEEEEEEEEEEEEEEEEEEEEEEEEEEEEEEEEEEEEEEEEEEEEEEEEEEEEEEE-